Protein AF-A0A8J9X079-F1 (afdb_monomer_lite)

Radius of gyration: 18.74 Å; chains: 1; bounding box: 43×42×47 Å

pLDDT: mean 86.5, std 14.0, range [42.72, 98.25]

Sequence (172 aa):
MHGRKRSEYKSLQRDPKVAAGLAAKAEKWHALNAKLASSRATPTATETTFQSDDTHVQNTLALSEKLLIVNPDPLYLWNHRREILIQQKARAFSIEQELTLTATALQNNPKAYGAWFHRKWSLTRTVTEVGSDEALLLSAELALTENVLQRDERNFHCWNYRRFVVSLLLQG

Organism: Phaeodactylum tricornutum (NCBI:txid2850)

Foldseek 3Di:
DDDDDPVVVVVCCVPVVVVVVVVVLVVQLVVLVVVLVVLVPPPPPDPDDPVVVVVSLVVLLVSLLSNCLSPVQPLVSLVVNVVSCVVVPPPPDDLVVLCVSLLSSCVVPVQRLNSLVSNLVSLVCCVPPPDDPLVVVLVVLLVSLVVSCVVPVPNVSSVVSNVSSVVSVVVD

Structure (mmCIF, N/CA/C/O backbone):
data_AF-A0A8J9X079-F1
#
_entry.id   AF-A0A8J9X079-F1
#
loop_
_atom_site.group_PDB
_atom_site.id
_atom_site.type_symbol
_atom_site.label_atom_id
_atom_site.label_alt_id
_atom_site.label_comp_id
_atom_site.label_asym_id
_atom_site.label_entity_id
_atom_site.label_seq_id
_atom_site.pdbx_PDB_ins_code
_atom_site.Cartn_x
_atom_site.Cartn_y
_atom_site.Cartn_z
_atom_site.occupancy
_atom_site.B_iso_or_equiv
_atom_site.auth_seq_id
_atom_site.auth_comp_id
_atom_site.auth_asym_id
_atom_site.auth_atom_id
_atom_site.pdbx_PDB_model_num
ATOM 1 N N . MET A 1 1 ? 3.175 -18.660 -13.952 1.00 42.72 1 MET A N 1
ATOM 2 C CA . MET A 1 1 ? 2.285 -18.000 -12.979 1.00 42.72 1 MET A CA 1
ATOM 3 C C . MET A 1 1 ? 1.437 -17.000 -13.751 1.00 42.72 1 MET A C 1
ATOM 5 O O . MET A 1 1 ? 1.997 -16.042 -14.258 1.00 42.72 1 MET A O 1
ATOM 9 N N . HIS A 1 2 ? 0.142 -17.321 -13.886 1.00 56.56 2 HIS A N 1
ATOM 10 C CA . HIS A 1 2 ? -0.927 -16.662 -14.666 1.00 56.56 2 HIS A CA 1
ATOM 11 C C . HIS A 1 2 ? -0.756 -16.693 -16.184 1.00 56.56 2 HIS A C 1
ATOM 13 O O . HIS A 1 2 ? 0.159 -16.052 -16.664 1.00 56.56 2 HIS A O 1
ATOM 19 N N . GLY A 1 3 ? -1.672 -17.381 -16.885 1.00 58.53 3 GLY A N 1
ATOM 20 C CA . GLY A 1 3 ? -2.155 -17.190 -18.274 1.00 58.53 3 GLY A CA 1
ATOM 21 C C . GLY A 1 3 ? -1.186 -16.867 -19.424 1.00 58.53 3 GLY A C 1
ATOM 22 O O . GLY A 1 3 ? -1.307 -17.452 -20.490 1.00 58.53 3 GLY A O 1
ATOM 23 N N . ARG A 1 4 ? -0.237 -15.954 -19.230 1.00 59.12 4 ARG A N 1
ATOM 24 C CA . ARG A 1 4 ? 0.868 -15.623 -20.127 1.00 59.12 4 ARG A CA 1
ATOM 25 C C . ARG A 1 4 ? 2.048 -16.563 -19.914 1.00 59.12 4 ARG A C 1
ATOM 27 O O . ARG A 1 4 ? 2.397 -16.937 -18.787 1.00 59.12 4 ARG A O 1
ATOM 34 N N . LYS A 1 5 ? 2.699 -16.947 -21.008 1.00 74.12 5 LYS A N 1
ATOM 35 C CA . LYS A 1 5 ? 3.873 -17.824 -20.942 1.00 74.12 5 LYS A CA 1
ATOM 36 C C . LYS A 1 5 ? 5.036 -17.064 -20.297 1.00 74.12 5 LYS A C 1
ATOM 38 O O . LYS A 1 5 ? 5.251 -15.884 -20.554 1.00 74.12 5 LYS A O 1
ATOM 43 N N . ARG A 1 6 ? 5.857 -17.744 -19.484 1.00 73.38 6 ARG A N 1
ATOM 44 C CA . ARG A 1 6 ? 7.064 -17.144 -18.865 1.00 73.38 6 ARG A CA 1
ATOM 45 C C . ARG A 1 6 ? 8.001 -16.517 -19.911 1.00 73.38 6 ARG A C 1
ATOM 47 O O . ARG A 1 6 ? 8.711 -15.565 -19.602 1.00 73.38 6 ARG A O 1
ATOM 54 N N . SER A 1 7 ? 7.997 -17.050 -21.131 1.00 79.88 7 SER A N 1
ATOM 55 C CA . SER A 1 7 ? 8.707 -16.500 -22.287 1.00 79.88 7 SER A CA 1
ATOM 56 C C . SER A 1 7 ? 8.225 -15.101 -22.675 1.00 79.88 7 SER A C 1
ATOM 58 O O . SER A 1 7 ? 9.066 -14.244 -22.910 1.00 79.88 7 SER A O 1
ATOM 60 N N . GLU A 1 8 ? 6.914 -14.845 -22.667 1.00 78.50 8 GLU A N 1
ATOM 61 C CA . GLU A 1 8 ? 6.321 -13.536 -22.989 1.00 78.50 8 GLU A CA 1
ATOM 62 C C . GLU A 1 8 ? 6.695 -12.480 -21.944 1.00 78.50 8 GLU A C 1
ATOM 64 O O . GLU A 1 8 ? 7.002 -11.337 -22.266 1.00 78.50 8 GLU A O 1
ATOM 69 N N . TYR A 1 9 ? 6.740 -12.870 -20.668 1.00 72.69 9 TYR A N 1
ATOM 70 C CA . TYR A 1 9 ? 7.214 -11.979 -19.610 1.00 72.69 9 TYR A CA 1
ATOM 71 C C . TYR A 1 9 ? 8.693 -11.612 -19.801 1.00 72.69 9 TYR A C 1
ATOM 73 O O . TYR A 1 9 ? 9.072 -10.445 -19.724 1.00 72.69 9 TYR A O 1
ATOM 81 N N . LYS A 1 10 ? 9.537 -12.609 -20.097 1.00 76.12 10 LYS A N 1
ATOM 82 C CA . LYS A 1 10 ? 10.966 -12.386 -20.353 1.00 76.12 10 LYS A CA 1
ATOM 83 C C . LYS A 1 10 ? 11.216 -11.563 -21.618 1.00 76.12 10 LYS A C 1
ATOM 85 O O . LYS A 1 10 ? 12.183 -10.811 -21.641 1.00 76.12 10 LYS A O 1
ATOM 90 N N . SER A 1 11 ? 10.392 -11.698 -22.658 1.00 78.44 11 SER A N 1
ATOM 91 C CA . SER A 1 11 ? 10.536 -10.893 -23.875 1.00 78.44 11 SER A CA 1
ATOM 92 C C . SER A 1 11 ? 10.171 -9.431 -23.630 1.00 78.44 11 SER A C 1
ATOM 94 O O . SER A 1 11 ? 10.894 -8.560 -24.096 1.00 78.44 11 SER A O 1
ATOM 96 N N . LEU A 1 12 ? 9.135 -9.154 -22.829 1.00 73.88 12 LEU A N 1
ATOM 97 C CA . LEU A 1 12 ? 8.784 -7.785 -22.427 1.00 73.88 12 LEU A CA 1
ATOM 98 C C . LEU A 1 12 ? 9.899 -7.114 -21.615 1.00 73.88 12 LEU A C 1
ATOM 100 O O . LEU A 1 12 ? 10.155 -5.932 -21.791 1.00 73.88 12 LEU A O 1
ATOM 104 N N . GLN A 1 13 ? 10.612 -7.861 -20.768 1.00 72.25 13 GLN A N 1
ATOM 105 C CA . GLN A 1 13 ? 11.764 -7.326 -20.028 1.00 72.25 13 GLN A CA 1
ATOM 106 C C . GLN A 1 13 ? 12.974 -6.991 -20.916 1.00 72.25 13 GLN A C 1
ATOM 108 O O . GLN A 1 13 ? 13.860 -6.264 -20.477 1.00 72.25 13 GLN A O 1
ATOM 113 N N . ARG A 1 14 ? 13.030 -7.528 -22.141 1.00 78.94 14 ARG A N 1
ATOM 114 C CA . ARG A 1 14 ? 14.085 -7.246 -23.127 1.00 78.94 14 ARG A CA 1
ATOM 115 C C . ARG A 1 14 ? 13.725 -6.096 -24.068 1.00 78.94 14 ARG A C 1
ATOM 117 O O . ARG A 1 14 ? 14.573 -5.698 -24.859 1.00 78.94 14 ARG A O 1
ATOM 124 N N . ASP A 1 15 ? 12.498 -5.581 -24.000 1.00 88.62 15 ASP A N 1
ATOM 125 C CA . ASP A 1 15 ? 12.095 -4.395 -24.751 1.00 88.62 15 ASP A CA 1
ATOM 126 C C . ASP A 1 15 ? 12.909 -3.181 -24.251 1.00 88.62 15 ASP A C 1
ATOM 128 O O . ASP A 1 15 ? 12.863 -2.875 -23.053 1.00 88.62 15 ASP A O 1
ATOM 132 N N . PRO A 1 16 ? 13.645 -2.471 -25.128 1.00 91.12 16 PRO A N 1
ATOM 133 C CA . PRO A 1 16 ? 14.447 -1.313 -24.739 1.00 91.12 16 PRO A CA 1
ATOM 134 C C . PRO A 1 16 ? 13.655 -0.220 -24.014 1.00 91.12 16 PRO A C 1
ATOM 136 O O . PRO A 1 16 ? 14.191 0.421 -23.112 1.00 91.12 16 PRO A O 1
ATOM 139 N N . LYS A 1 17 ? 12.374 -0.017 -24.353 1.00 90.00 17 LYS A N 1
ATOM 140 C CA . LYS A 1 17 ? 11.512 0.965 -23.677 1.00 90.00 17 LYS A CA 1
ATOM 141 C C . LYS A 1 17 ? 11.195 0.528 -22.253 1.00 90.00 17 LYS A C 1
ATOM 143 O O . LYS A 1 17 ? 11.235 1.346 -21.335 1.00 90.00 17 LYS A O 1
ATOM 148 N N . VAL A 1 18 ? 10.911 -0.760 -22.057 1.00 87.88 18 VAL A N 1
ATOM 149 C CA . VAL A 1 18 ? 10.677 -1.330 -20.722 1.00 87.88 18 VAL A CA 1
ATOM 150 C C . VAL A 1 18 ? 11.956 -1.258 -19.890 1.00 87.88 18 VAL A C 1
ATOM 152 O O . VAL A 1 18 ? 11.906 -0.831 -18.738 1.00 87.88 18 VAL A O 1
ATOM 155 N N . ALA A 1 19 ? 13.106 -1.600 -20.477 1.00 87.62 19 ALA A N 1
ATOM 156 C CA . ALA A 1 19 ? 14.405 -1.506 -19.817 1.00 87.62 19 ALA A CA 1
ATOM 157 C C . ALA A 1 19 ? 14.740 -0.063 -19.403 1.00 87.62 19 ALA A C 1
ATOM 159 O O . ALA A 1 19 ? 15.109 0.166 -18.253 1.00 87.62 19 ALA A O 1
ATOM 160 N N . ALA A 1 20 ? 14.534 0.915 -20.291 1.00 91.44 20 ALA A N 1
ATOM 161 C CA . ALA A 1 20 ? 14.730 2.332 -19.985 1.00 91.44 20 ALA A CA 1
ATOM 162 C C . ALA A 1 20 ? 13.800 2.814 -18.858 1.00 91.44 20 ALA A C 1
ATOM 164 O O . ALA A 1 20 ? 14.241 3.505 -17.941 1.00 91.44 20 ALA A O 1
ATOM 165 N N . GLY A 1 21 ? 12.529 2.397 -18.872 1.00 90.62 21 GLY A N 1
ATOM 166 C CA . GLY A 1 21 ? 11.581 2.709 -17.799 1.00 90.62 21 GLY A CA 1
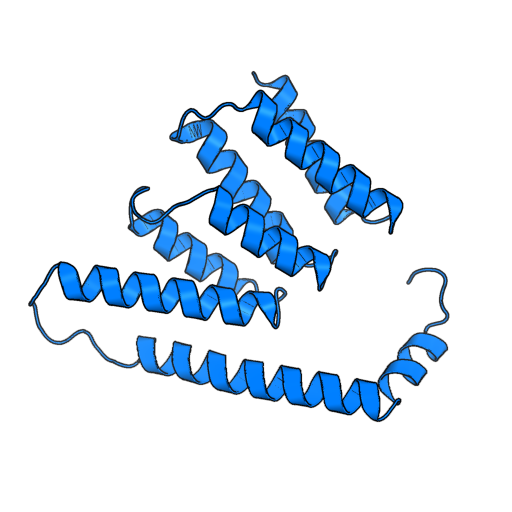ATOM 167 C C . GLY A 1 21 ? 11.998 2.125 -16.445 1.00 90.62 21 GLY A C 1
ATOM 168 O O . GLY A 1 21 ? 11.910 2.805 -15.421 1.00 90.62 21 GLY A O 1
ATOM 169 N N . LEU A 1 22 ? 12.495 0.884 -16.425 1.00 88.25 22 LEU A N 1
ATOM 170 C CA . LEU A 1 22 ? 13.023 0.250 -15.214 1.00 88.25 22 LEU A CA 1
ATOM 171 C C . LEU A 1 22 ? 14.305 0.933 -14.716 1.00 88.25 22 LEU A C 1
ATOM 173 O O . LEU A 1 22 ? 14.441 1.126 -13.509 1.00 88.25 22 LEU A O 1
ATOM 177 N N . ALA A 1 23 ? 15.202 1.338 -15.618 1.00 91.44 23 ALA A N 1
ATOM 178 C CA . ALA A 1 23 ? 16.422 2.067 -15.276 1.00 91.44 23 ALA A CA 1
ATOM 179 C C . ALA A 1 23 ? 16.105 3.429 -14.640 1.00 91.44 23 ALA A C 1
ATOM 181 O O . ALA A 1 23 ? 16.544 3.695 -13.524 1.00 91.44 23 ALA A O 1
ATOM 182 N N . ALA A 1 24 ? 15.235 4.231 -15.263 1.00 93.69 24 ALA A N 1
ATOM 183 C CA . ALA A 1 24 ? 14.800 5.516 -14.709 1.00 93.69 24 ALA A CA 1
ATOM 184 C C . ALA A 1 24 ? 14.129 5.355 -13.331 1.00 93.69 24 ALA A C 1
ATOM 186 O O . ALA A 1 24 ? 14.319 6.159 -12.413 1.00 93.69 24 ALA A O 1
ATOM 187 N N . LYS A 1 25 ? 13.352 4.279 -13.153 1.00 92.19 25 LYS A N 1
ATOM 188 C CA . LYS A 1 25 ? 12.731 3.936 -11.871 1.00 92.19 25 LYS A CA 1
ATOM 189 C C . LYS A 1 25 ? 13.774 3.576 -10.806 1.00 92.19 25 LYS A C 1
ATOM 191 O O . LYS A 1 25 ? 13.631 4.008 -9.662 1.00 92.19 25 LYS A O 1
ATOM 196 N N . ALA A 1 26 ? 14.808 2.821 -11.177 1.00 93.56 26 ALA A N 1
ATOM 197 C CA . ALA A 1 26 ? 15.917 2.469 -10.296 1.00 93.56 26 ALA A CA 1
ATOM 198 C C . ALA A 1 26 ? 16.738 3.706 -9.900 1.00 93.56 26 ALA A C 1
ATOM 200 O O . ALA A 1 26 ? 16.972 3.920 -8.715 1.00 93.56 26 ALA A O 1
ATOM 201 N N . GLU A 1 27 ? 17.092 4.573 -10.849 1.00 95.50 27 GLU A N 1
ATOM 202 C CA . GLU A 1 27 ? 17.795 5.836 -10.580 1.00 95.50 27 GLU A CA 1
ATOM 203 C C . GLU A 1 27 ? 17.017 6.716 -9.598 1.00 95.50 27 GLU A C 1
ATOM 205 O O . GLU A 1 27 ? 17.559 7.167 -8.584 1.00 95.50 27 GLU A O 1
ATOM 210 N N . LYS A 1 28 ? 15.710 6.892 -9.840 1.00 95.62 28 LYS A N 1
ATOM 211 C CA . LYS A 1 28 ? 14.825 7.622 -8.925 1.00 95.62 28 LYS A CA 1
ATOM 212 C C . LYS A 1 28 ? 14.801 6.983 -7.536 1.00 95.62 28 LYS A C 1
ATOM 214 O O . LYS A 1 28 ? 14.846 7.706 -6.540 1.00 95.62 28 LYS A O 1
ATOM 219 N N . TRP A 1 29 ? 14.734 5.652 -7.454 1.00 94.69 29 TRP A N 1
ATOM 220 C CA . TRP A 1 29 ? 14.780 4.928 -6.182 1.00 94.69 29 TRP A CA 1
ATOM 221 C C . TRP A 1 29 ? 16.093 5.190 -5.435 1.00 94.69 29 TRP A C 1
ATOM 223 O O . TRP A 1 29 ? 16.054 5.572 -4.267 1.00 94.69 29 TRP A O 1
ATOM 233 N N . HIS A 1 30 ? 17.241 5.068 -6.106 1.00 94.94 30 HIS A N 1
ATOM 234 C CA . HIS A 1 30 ? 18.557 5.294 -5.504 1.00 94.94 30 HIS A CA 1
ATOM 235 C C . HIS A 1 30 ? 18.714 6.732 -5.001 1.00 94.94 30 HIS A C 1
ATOM 237 O O . HIS A 1 30 ? 19.139 6.936 -3.864 1.00 94.94 30 HIS A O 1
ATOM 243 N N . ALA A 1 31 ? 18.304 7.721 -5.799 1.00 95.50 31 ALA A N 1
ATOM 244 C CA . ALA A 1 31 ? 18.367 9.128 -5.416 1.00 95.50 31 ALA A CA 1
ATOM 245 C C . ALA A 1 31 ? 17.500 9.438 -4.183 1.00 95.50 31 ALA A C 1
ATOM 247 O O . ALA A 1 31 ? 17.929 10.157 -3.280 1.00 95.50 31 ALA A O 1
ATOM 248 N N . LEU A 1 32 ? 16.281 8.895 -4.119 1.00 95.25 32 LEU A N 1
ATOM 249 C CA . LEU A 1 32 ? 15.399 9.070 -2.962 1.00 95.25 32 LEU A CA 1
ATOM 250 C C . LEU A 1 32 ? 15.922 8.336 -1.721 1.00 95.25 32 LEU A C 1
ATOM 252 O O . LEU A 1 32 ? 15.864 8.880 -0.620 1.00 95.25 32 LEU A O 1
ATOM 256 N N . ASN A 1 33 ? 16.456 7.126 -1.890 1.00 93.06 33 ASN A N 1
ATOM 257 C CA . ASN A 1 33 ? 16.967 6.328 -0.782 1.00 93.06 33 ASN A CA 1
ATOM 258 C C . ASN A 1 33 ? 18.238 6.953 -0.185 1.00 93.06 33 ASN A C 1
ATOM 260 O O . ASN A 1 33 ? 18.390 6.974 1.032 1.00 93.06 33 ASN A O 1
ATOM 264 N N . ALA A 1 34 ? 19.102 7.541 -1.020 1.00 93.25 34 ALA A N 1
ATOM 265 C CA . ALA A 1 34 ? 20.252 8.320 -0.564 1.00 93.25 34 ALA A CA 1
ATOM 266 C C . ALA A 1 34 ? 19.819 9.528 0.282 1.00 93.25 34 ALA A C 1
ATOM 268 O O . ALA A 1 34 ? 20.357 9.732 1.365 1.00 93.25 34 ALA A O 1
ATOM 269 N N . LYS A 1 35 ? 18.787 10.273 -0.147 1.00 93.19 35 LYS A N 1
ATOM 270 C CA . LYS A 1 35 ? 18.231 11.395 0.635 1.00 93.19 35 LYS A CA 1
ATOM 271 C C . LYS A 1 35 ? 17.717 10.951 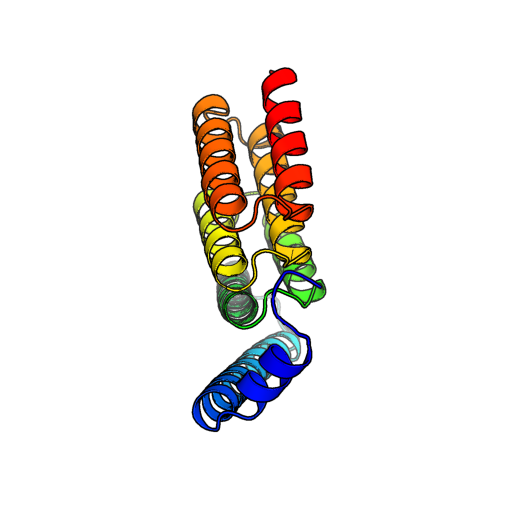2.007 1.00 93.19 35 LYS A C 1
ATOM 273 O O . LYS A 1 35 ? 17.997 11.619 2.997 1.00 93.19 35 LYS A O 1
ATOM 278 N N . LEU A 1 36 ? 17.004 9.823 2.067 1.00 89.44 36 LEU A N 1
ATOM 279 C CA . LEU A 1 36 ? 16.512 9.253 3.327 1.00 89.44 36 LEU A CA 1
ATOM 280 C C . LEU A 1 36 ? 17.658 8.763 4.232 1.00 89.44 36 LEU A C 1
ATOM 282 O O . LEU A 1 36 ? 17.586 8.885 5.450 1.00 89.44 36 LEU A O 1
ATOM 286 N N . ALA A 1 37 ? 18.727 8.209 3.657 1.00 88.12 37 ALA A N 1
ATOM 287 C CA . ALA A 1 37 ? 19.902 7.800 4.423 1.00 88.12 37 ALA A CA 1
ATOM 288 C C . ALA A 1 37 ? 20.642 9.012 5.010 1.00 88.12 37 ALA A C 1
ATOM 290 O O . ALA A 1 37 ? 20.989 9.005 6.190 1.00 88.12 37 ALA A O 1
ATOM 291 N N . SER A 1 38 ? 20.824 10.076 4.222 1.00 87.38 38 SER A N 1
ATOM 292 C CA . SER A 1 38 ? 21.453 11.316 4.686 1.00 87.38 38 SER A CA 1
ATOM 293 C C . SER A 1 38 ? 20.657 11.996 5.797 1.00 87.38 38 SER A C 1
ATOM 295 O O . SER A 1 38 ? 21.266 12.481 6.744 1.00 87.38 38 SER A O 1
ATOM 297 N N . SER A 1 39 ? 19.318 11.984 5.739 1.00 80.88 39 SER A N 1
ATOM 298 C CA . SER A 1 39 ? 18.493 12.576 6.802 1.00 80.88 39 SER A CA 1
ATOM 299 C C . SER A 1 39 ? 18.615 11.835 8.137 1.00 80.88 39 SER A C 1
ATOM 301 O O . SER A 1 39 ? 18.441 12.450 9.184 1.00 80.88 39 SER A O 1
ATOM 303 N N . ARG A 1 40 ? 18.942 10.535 8.114 1.00 72.88 40 ARG A N 1
ATOM 304 C CA . ARG A 1 40 ? 19.196 9.717 9.313 1.00 72.88 40 ARG A CA 1
ATOM 305 C C . ARG A 1 40 ? 20.618 9.850 9.860 1.00 72.88 40 ARG A C 1
ATOM 307 O O . ARG A 1 40 ? 20.838 9.569 11.031 1.00 72.88 40 ARG A O 1
ATOM 314 N N . ALA A 1 41 ? 21.582 10.208 9.011 1.00 64.50 41 ALA A N 1
ATOM 315 C CA . ALA A 1 41 ? 22.997 10.272 9.375 1.00 64.50 41 ALA A CA 1
ATOM 316 C C . ALA A 1 41 ? 23.380 11.564 10.110 1.00 64.50 41 ALA A C 1
ATOM 318 O O . ALA A 1 41 ? 24.414 11.589 10.767 1.00 64.50 41 ALA A O 1
ATOM 319 N N . THR A 1 42 ? 22.574 12.622 10.006 1.00 58.03 42 THR A N 1
ATOM 320 C CA . THR A 1 42 ? 22.719 13.842 10.810 1.00 58.03 42 THR A CA 1
ATOM 321 C C . THR A 1 42 ? 22.354 13.547 12.265 1.00 58.03 42 THR A C 1
ATOM 323 O O . THR A 1 42 ? 21.168 13.374 12.551 1.00 58.03 42 THR A O 1
ATOM 326 N N . PRO A 1 43 ? 23.326 13.482 13.197 1.00 51.50 43 PRO A N 1
ATOM 327 C CA . PRO A 1 43 ? 23.023 13.319 14.608 1.00 51.50 43 PRO A CA 1
ATOM 328 C C . PRO A 1 43 ? 22.331 14.590 15.086 1.00 51.50 43 PRO A C 1
ATOM 330 O O . PRO A 1 43 ? 22.816 15.696 14.838 1.00 51.50 43 PRO A O 1
ATOM 333 N N . THR A 1 44 ? 21.214 14.430 15.786 1.00 51.28 44 THR A N 1
ATOM 334 C CA . THR A 1 44 ? 20.474 15.491 16.475 1.00 51.28 44 THR A CA 1
ATOM 335 C C . THR A 1 44 ? 21.296 15.993 17.670 1.00 51.28 44 THR A C 1
ATOM 337 O O . THR A 1 44 ? 20.960 15.783 18.828 1.00 51.28 44 THR A O 1
ATOM 340 N N . ALA A 1 45 ? 22.447 16.607 17.405 1.00 45.44 45 ALA A N 1
ATOM 341 C CA . ALA A 1 45 ? 23.262 17.271 18.406 1.00 45.44 45 ALA A CA 1
ATOM 342 C C . ALA A 1 45 ? 22.781 18.716 18.535 1.00 45.44 45 ALA A C 1
ATOM 344 O O . ALA A 1 45 ? 23.311 19.596 17.867 1.00 45.44 45 ALA A O 1
ATOM 345 N N . THR A 1 46 ? 21.729 18.921 19.328 1.00 43.84 46 THR A N 1
ATOM 346 C CA . THR A 1 46 ? 21.521 20.009 20.310 1.00 43.84 46 THR A CA 1
ATOM 347 C C . THR A 1 46 ? 20.033 20.188 20.593 1.00 43.84 46 THR A C 1
ATOM 349 O O . THR A 1 46 ? 19.198 20.253 19.694 1.00 43.84 46 THR A O 1
ATOM 352 N N . GLU A 1 47 ? 19.721 20.247 21.885 1.00 46.81 47 GLU A N 1
ATOM 353 C CA . GLU A 1 47 ? 18.411 20.496 22.478 1.00 46.81 47 GLU A CA 1
ATOM 354 C C . GLU A 1 47 ? 17.897 21.897 22.120 1.00 46.81 47 GLU A C 1
ATOM 356 O O . GLU A 1 47 ? 17.951 22.837 22.913 1.00 46.81 47 GLU A O 1
ATOM 361 N N . THR A 1 48 ? 17.392 22.079 20.902 1.00 44.50 48 THR A N 1
ATOM 362 C CA . THR A 1 48 ? 16.590 23.257 20.574 1.00 44.50 48 THR A CA 1
ATOM 363 C C . THR A 1 48 ? 15.479 22.897 19.584 1.00 44.50 48 THR A C 1
ATOM 365 O O . THR A 1 48 ? 15.708 22.415 18.474 1.00 44.50 48 THR A O 1
ATOM 368 N N . THR A 1 49 ? 14.255 23.213 20.019 1.00 46.62 49 THR A N 1
ATOM 369 C CA . THR A 1 49 ? 13.041 23.457 19.223 1.00 46.62 49 THR A CA 1
ATOM 370 C C . THR A 1 49 ? 12.149 22.253 18.883 1.00 46.62 49 THR A C 1
ATOM 372 O O . THR A 1 49 ? 12.343 21.567 17.893 1.00 46.62 49 THR A O 1
ATOM 375 N N . PHE A 1 50 ? 11.024 22.117 19.595 1.00 49.72 50 PHE A N 1
ATOM 376 C CA . PHE A 1 50 ? 9.878 21.256 19.234 1.00 49.72 50 PHE A CA 1
ATOM 377 C C . PHE A 1 50 ? 9.386 21.396 17.767 1.00 49.72 50 PHE A C 1
ATOM 379 O O . PHE A 1 50 ? 8.738 20.495 17.246 1.00 49.72 50 PHE A O 1
ATOM 386 N N . GLN A 1 51 ? 9.675 22.511 17.080 1.00 52.38 51 GLN A N 1
ATOM 387 C CA . GLN A 1 51 ? 9.323 22.734 15.665 1.00 52.38 51 GLN A CA 1
ATOM 388 C C . GLN A 1 51 ? 10.284 22.073 14.658 1.00 52.38 51 GLN A C 1
ATOM 390 O O . GLN A 1 51 ? 9.878 21.791 13.526 1.00 52.38 51 GLN A O 1
ATOM 395 N N . SER A 1 52 ? 11.549 21.841 15.034 1.00 59.31 52 SER A N 1
ATOM 396 C CA . SER A 1 52 ? 12.528 21.194 14.147 1.00 59.31 52 SER A CA 1
ATOM 397 C C . SER A 1 52 ? 12.206 19.704 13.970 1.00 59.31 52 SER A C 1
ATOM 399 O O . SER A 1 52 ? 12.356 19.168 12.870 1.00 59.31 52 SER A O 1
ATOM 401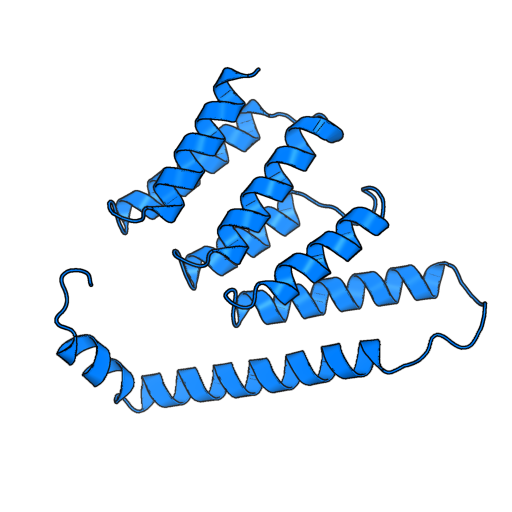 N N . ASP A 1 53 ? 11.653 19.083 15.014 1.00 69.38 53 ASP A N 1
ATOM 402 C CA . ASP A 1 53 ? 11.260 17.675 15.043 1.00 69.38 53 ASP A CA 1
ATOM 403 C C . ASP A 1 53 ? 10.032 17.385 14.154 1.00 69.38 53 ASP A C 1
ATOM 405 O O . ASP A 1 53 ? 10.076 16.489 13.311 1.00 69.38 53 ASP A O 1
ATOM 409 N N . ASP A 1 54 ? 8.978 18.218 14.215 1.00 77.62 54 ASP A N 1
ATOM 410 C CA . ASP A 1 54 ? 7.783 18.068 13.355 1.00 77.62 54 ASP A CA 1
ATOM 411 C C . ASP A 1 54 ? 8.156 18.225 11.866 1.00 77.62 54 ASP A C 1
ATOM 413 O O . ASP A 1 54 ? 7.774 17.420 11.018 1.00 77.62 54 ASP A O 1
ATOM 417 N N . THR A 1 55 ? 9.018 19.194 11.536 1.00 83.31 55 THR A N 1
ATOM 418 C CA . THR A 1 55 ? 9.492 19.402 10.155 1.00 83.31 55 THR A CA 1
ATOM 419 C C . THR A 1 55 ? 10.290 18.202 9.634 1.00 83.31 55 THR A C 1
ATOM 421 O O . THR A 1 55 ? 10.098 17.761 8.496 1.00 83.31 55 THR A O 1
ATOM 424 N N . HIS A 1 56 ? 11.188 17.645 10.451 1.00 84.12 56 HIS A N 1
ATOM 425 C CA . HIS A 1 56 ? 11.965 16.459 10.090 1.00 84.12 56 HIS A CA 1
ATOM 426 C C . HIS A 1 56 ? 11.068 15.233 9.864 1.00 84.12 56 HIS A C 1
ATOM 428 O O . HIS A 1 56 ? 11.243 14.491 8.890 1.00 84.12 56 HIS A O 1
ATOM 434 N N . VAL A 1 57 ? 10.073 15.052 10.728 1.00 86.75 57 VAL A N 1
ATOM 435 C CA . VAL A 1 57 ? 9.076 13.985 10.640 1.00 86.75 57 VAL A CA 1
ATOM 436 C C . VAL A 1 57 ? 8.262 14.091 9.354 1.00 86.75 57 VAL A C 1
ATOM 438 O O . VAL A 1 57 ? 8.200 13.116 8.601 1.00 86.75 57 VAL A O 1
ATOM 441 N N . GLN A 1 58 ? 7.714 15.269 9.038 1.00 88.88 58 GLN A N 1
ATOM 442 C CA . GLN A 1 58 ? 6.952 15.475 7.802 1.00 88.88 58 GLN A CA 1
ATOM 443 C C . GLN A 1 58 ? 7.812 15.228 6.556 1.00 88.88 58 GLN A C 1
ATOM 445 O O . GLN A 1 58 ? 7.379 14.560 5.615 1.00 88.88 58 GLN A O 1
ATOM 450 N N . ASN A 1 59 ? 9.069 15.683 6.566 1.00 90.69 59 ASN A N 1
ATOM 451 C CA . ASN A 1 59 ? 10.010 15.422 5.477 1.00 90.69 59 ASN A CA 1
ATOM 452 C C . ASN A 1 59 ? 10.289 13.923 5.301 1.00 90.69 59 ASN A C 1
ATOM 454 O O . ASN A 1 59 ? 10.325 13.422 4.173 1.00 90.69 59 ASN A O 1
ATOM 458 N N . THR A 1 60 ? 10.450 13.192 6.403 1.00 91.44 60 THR A N 1
ATOM 459 C CA . THR A 1 60 ? 10.692 11.745 6.383 1.00 91.44 60 THR A CA 1
ATOM 460 C C . THR A 1 60 ? 9.464 10.980 5.888 1.00 91.44 60 THR A C 1
ATOM 462 O O . THR A 1 60 ? 9.593 10.088 5.043 1.00 91.44 60 THR A O 1
ATOM 465 N N . LEU A 1 61 ? 8.259 11.370 6.318 1.00 93.38 61 LEU A N 1
ATOM 466 C CA . LEU A 1 61 ? 7.004 10.821 5.804 1.00 93.38 61 LEU A CA 1
ATOM 467 C C . LEU A 1 61 ? 6.870 11.080 4.297 1.00 93.38 61 LEU A C 1
ATOM 469 O O . LEU A 1 61 ? 6.638 10.131 3.545 1.00 93.38 61 LEU A O 1
ATOM 473 N N . ALA A 1 62 ? 7.117 12.301 3.826 1.00 93.88 62 ALA A N 1
ATOM 474 C CA . ALA A 1 62 ? 7.054 12.637 2.403 1.00 93.88 62 ALA A CA 1
ATOM 475 C C . ALA A 1 62 ? 8.097 11.875 1.558 1.00 93.88 62 ALA A C 1
ATOM 477 O O . ALA A 1 62 ? 7.820 11.464 0.427 1.00 93.88 62 ALA A O 1
ATOM 478 N N . LEU A 1 63 ? 9.309 11.658 2.082 1.00 94.75 63 LEU A N 1
ATOM 479 C CA . LEU A 1 63 ? 10.329 10.841 1.414 1.00 94.75 63 LEU A CA 1
ATOM 480 C C . LEU A 1 63 ? 9.926 9.365 1.355 1.00 94.75 63 LEU A C 1
ATOM 482 O O . LEU A 1 63 ? 10.068 8.740 0.300 1.00 94.75 63 LEU A O 1
ATOM 486 N N . SER A 1 64 ? 9.395 8.819 2.453 1.00 95.56 64 SER A N 1
ATOM 487 C CA . SER A 1 64 ? 8.913 7.433 2.498 1.00 95.56 64 SER A CA 1
ATOM 488 C C . SER A 1 64 ? 7.781 7.196 1.494 1.00 95.56 64 SER A C 1
ATOM 490 O O . SER A 1 64 ? 7.808 6.202 0.775 1.00 95.56 64 SER A O 1
ATOM 492 N N . GLU A 1 65 ? 6.847 8.141 1.360 1.00 96.38 65 GLU A N 1
ATOM 493 C CA . GLU A 1 65 ? 5.750 8.083 0.392 1.00 96.38 65 GLU A CA 1
ATOM 494 C C . GLU A 1 65 ? 6.280 7.996 -1.045 1.00 96.38 65 GLU A C 1
ATOM 496 O O . GLU A 1 65 ? 5.940 7.078 -1.793 1.00 96.38 65 GLU A O 1
ATOM 501 N N . LYS A 1 66 ? 7.206 8.892 -1.412 1.00 96.44 66 LYS A N 1
ATOM 502 C CA . LYS A 1 66 ? 7.839 8.898 -2.741 1.00 96.44 66 LYS A CA 1
ATOM 503 C C . LYS A 1 66 ? 8.565 7.586 -3.034 1.00 96.44 66 LYS A C 1
ATOM 505 O O . LYS A 1 66 ? 8.486 7.090 -4.158 1.00 96.44 66 LYS A O 1
ATOM 510 N N . LEU A 1 67 ? 9.266 7.026 -2.047 1.00 96.62 67 LEU A N 1
ATOM 511 C CA . LEU A 1 67 ? 9.950 5.739 -2.181 1.00 96.62 67 LEU A CA 1
ATOM 512 C C . LEU A 1 67 ? 8.966 4.588 -2.391 1.00 96.62 67 LEU A C 1
ATOM 514 O O . LEU A 1 67 ? 9.202 3.757 -3.263 1.00 96.62 67 LEU A O 1
ATOM 518 N N . LEU A 1 68 ? 7.865 4.564 -1.643 1.00 97.19 68 LEU A N 1
ATOM 519 C CA . LEU A 1 68 ? 6.846 3.515 -1.709 1.00 97.19 68 LEU A CA 1
ATOM 520 C C . LEU A 1 68 ? 6.026 3.564 -3.005 1.00 97.19 68 LEU A C 1
ATOM 522 O O . LEU A 1 68 ? 5.687 2.516 -3.552 1.00 97.19 68 LEU A O 1
ATOM 526 N N . ILE A 1 69 ? 5.775 4.759 -3.550 1.00 95.06 69 ILE A N 1
ATOM 527 C CA . ILE A 1 69 ? 5.170 4.924 -4.882 1.00 95.06 69 ILE A CA 1
ATOM 528 C C . ILE A 1 69 ? 6.084 4.338 -5.964 1.00 95.06 69 ILE A C 1
ATOM 530 O O . ILE A 1 69 ? 5.606 3.708 -6.911 1.00 95.06 69 ILE A O 1
ATOM 534 N N . VAL A 1 70 ? 7.403 4.525 -5.827 1.00 94.75 70 VAL A N 1
ATOM 535 C CA . VAL A 1 70 ? 8.385 3.918 -6.729 1.00 94.75 70 VAL A CA 1
ATOM 536 C C . VAL A 1 70 ? 8.413 2.405 -6.512 1.00 94.75 70 VAL A C 1
ATOM 538 O O . VAL A 1 70 ? 8.118 1.653 -7.434 1.00 94.75 70 VAL A O 1
ATOM 541 N N . ASN A 1 71 ? 8.725 1.927 -5.316 1.00 93.94 71 ASN A N 1
ATOM 542 C CA . ASN A 1 71 ? 8.783 0.504 -5.018 1.00 93.94 71 ASN A CA 1
ATOM 543 C C . ASN A 1 71 ? 8.083 0.199 -3.684 1.00 93.94 71 ASN A C 1
ATOM 545 O O . ASN A 1 71 ? 8.649 0.502 -2.634 1.00 93.94 71 ASN A O 1
ATOM 549 N N . PRO A 1 72 ? 6.898 -0.435 -3.707 1.00 95.94 72 PRO A N 1
ATOM 550 C CA . PRO A 1 72 ? 6.164 -0.762 -2.491 1.00 95.94 72 PRO A CA 1
ATOM 551 C C . PRO A 1 72 ? 6.603 -2.080 -1.830 1.00 95.94 72 PRO A C 1
ATOM 553 O O . PRO A 1 72 ? 6.059 -2.434 -0.785 1.00 95.94 72 PRO A O 1
ATOM 556 N N . ASP A 1 73 ? 7.549 -2.826 -2.406 1.00 93.38 73 ASP A N 1
ATOM 557 C CA . ASP A 1 73 ? 7.977 -4.131 -1.878 1.00 93.38 73 ASP A CA 1
ATOM 558 C C . ASP A 1 73 ? 8.844 -4.073 -0.604 1.00 93.38 73 ASP A C 1
ATOM 560 O O . ASP A 1 73 ? 8.700 -4.964 0.240 1.00 93.38 73 ASP A O 1
ATOM 564 N N . PRO A 1 74 ? 9.733 -3.078 -0.395 1.00 95.06 74 PRO A N 1
ATOM 565 C CA . PRO A 1 74 ? 10.594 -3.053 0.779 1.00 95.06 74 PRO A CA 1
ATOM 566 C C . PRO A 1 74 ? 9.798 -2.841 2.073 1.00 95.06 74 PRO A C 1
ATOM 568 O O . PRO A 1 74 ? 9.414 -1.726 2.427 1.00 95.06 74 PRO A O 1
ATOM 571 N N . LEU A 1 75 ? 9.583 -3.928 2.819 1.00 94.94 75 LEU A N 1
ATOM 572 C CA . LEU A 1 75 ? 8.789 -3.924 4.051 1.00 94.94 75 LEU A CA 1
ATOM 573 C C . LEU A 1 75 ? 9.322 -2.943 5.107 1.00 94.94 75 LEU A C 1
ATOM 575 O O . LEU A 1 75 ? 8.535 -2.343 5.838 1.00 94.94 75 LEU A O 1
ATOM 579 N N . TYR A 1 76 ? 10.640 -2.736 5.160 1.00 94.38 76 TYR A N 1
ATOM 580 C CA . TYR A 1 76 ? 11.261 -1.828 6.125 1.00 94.38 76 TYR A CA 1
ATOM 581 C C . TYR A 1 76 ? 10.795 -0.371 5.964 1.00 94.38 76 TYR A C 1
ATOM 583 O O . TYR A 1 76 ? 10.728 0.346 6.958 1.00 94.38 76 TYR A O 1
ATOM 591 N N . LEU A 1 77 ? 10.436 0.071 4.750 1.00 96.19 77 LEU A N 1
ATOM 592 C CA . LEU A 1 77 ? 9.922 1.427 4.523 1.00 96.19 77 LEU A CA 1
ATOM 593 C C . LEU A 1 77 ? 8.534 1.599 5.140 1.00 96.19 77 LEU A C 1
ATOM 595 O O . LEU A 1 77 ? 8.269 2.600 5.800 1.00 96.19 77 LEU A O 1
ATOM 599 N N . TRP A 1 78 ? 7.671 0.594 4.976 1.00 97.50 78 TRP A N 1
ATOM 600 C CA . TRP A 1 78 ? 6.357 0.568 5.614 1.00 97.50 78 TRP A CA 1
ATOM 601 C C . TRP A 1 78 ? 6.463 0.496 7.139 1.00 97.50 78 TRP A C 1
ATOM 603 O O . TRP A 1 78 ? 5.723 1.191 7.830 1.00 97.50 78 TRP A O 1
ATOM 613 N N . ASN A 1 79 ? 7.381 -0.325 7.668 1.00 95.81 79 ASN A N 1
ATOM 614 C CA . ASN A 1 79 ? 7.642 -0.403 9.110 1.00 95.81 79 ASN A CA 1
ATOM 615 C C . ASN A 1 79 ? 8.073 0.958 9.657 1.00 95.81 79 ASN A C 1
ATOM 617 O O . ASN A 1 79 ? 7.454 1.460 10.587 1.00 95.81 79 ASN A O 1
ATOM 621 N N . HIS A 1 80 ? 9.057 1.587 9.017 1.00 93.25 80 HIS A N 1
ATOM 622 C CA . HIS A 1 80 ? 9.559 2.884 9.444 1.00 93.25 80 HIS A CA 1
ATOM 623 C C . HIS A 1 80 ? 8.485 3.977 9.399 1.00 93.25 80 HIS A C 1
ATOM 625 O O . HIS A 1 80 ? 8.360 4.769 10.328 1.00 93.25 80 HIS A O 1
ATOM 631 N N . ARG A 1 81 ? 7.662 3.998 8.342 1.00 95.19 81 ARG A N 1
ATOM 632 C CA . ARG A 1 81 ? 6.531 4.927 8.257 1.00 95.19 81 ARG A CA 1
ATOM 633 C C . ARG A 1 81 ? 5.555 4.720 9.421 1.00 95.19 81 ARG A C 1
ATOM 635 O O . ARG A 1 81 ? 5.148 5.695 10.042 1.00 95.19 81 ARG A O 1
ATOM 642 N N . ARG A 1 82 ? 5.205 3.469 9.751 1.00 94.75 82 ARG A N 1
ATOM 643 C CA . ARG A 1 82 ? 4.339 3.164 10.905 1.00 94.75 82 ARG A CA 1
ATOM 644 C C . ARG A 1 82 ? 4.954 3.588 12.231 1.00 94.75 82 ARG A C 1
ATOM 646 O O . ARG A 1 82 ? 4.239 4.155 13.042 1.00 94.75 82 ARG A O 1
ATOM 653 N N . GLU A 1 83 ? 6.245 3.342 12.447 1.00 92.19 83 GLU A N 1
ATOM 654 C CA . GLU A 1 83 ? 6.949 3.768 13.666 1.00 92.19 83 GLU A CA 1
ATOM 655 C C . GLU A 1 83 ? 6.785 5.274 13.895 1.00 92.19 83 GLU A C 1
ATOM 657 O O . GLU A 1 83 ? 6.361 5.682 14.974 1.00 92.19 83 GLU A O 1
ATOM 662 N N . ILE A 1 84 ? 7.015 6.083 12.856 1.00 90.56 84 ILE A N 1
ATOM 663 C CA . ILE A 1 84 ? 6.840 7.540 12.911 1.00 90.56 84 ILE A CA 1
ATOM 664 C C . ILE A 1 84 ? 5.382 7.906 13.233 1.00 90.56 84 ILE A C 1
ATOM 666 O O . ILE A 1 84 ? 5.125 8.698 14.139 1.00 90.56 84 ILE A O 1
ATOM 670 N N . LEU A 1 85 ? 4.414 7.312 12.526 1.00 91.50 85 LEU A N 1
ATOM 671 C CA . LEU A 1 85 ? 2.986 7.595 12.728 1.00 91.50 85 LEU A CA 1
ATOM 672 C C . LEU A 1 85 ? 2.492 7.204 14.133 1.00 91.50 85 LEU A C 1
ATOM 674 O O . LEU A 1 85 ? 1.635 7.887 14.695 1.00 91.50 85 LEU A O 1
ATOM 678 N N . ILE A 1 86 ? 3.035 6.128 14.712 1.00 89.31 86 ILE A N 1
ATOM 679 C CA . ILE A 1 86 ? 2.740 5.685 16.083 1.00 89.31 86 ILE A CA 1
ATOM 680 C C . ILE A 1 86 ? 3.353 6.653 17.101 1.00 89.31 86 ILE A C 1
ATOM 682 O O . ILE A 1 86 ? 2.670 7.072 18.037 1.00 89.31 86 ILE A O 1
ATOM 686 N N . GLN A 1 87 ? 4.621 7.036 16.916 1.00 86.75 87 GLN A N 1
ATOM 687 C CA . GLN A 1 87 ? 5.338 7.942 17.823 1.00 86.75 87 GLN A CA 1
ATOM 688 C C . GLN A 1 87 ? 4.687 9.328 17.898 1.00 86.75 87 GLN A C 1
ATOM 690 O O . GLN A 1 87 ? 4.604 9.908 18.978 1.00 86.75 87 GLN A O 1
ATOM 695 N N . GLN A 1 88 ? 4.143 9.822 16.783 1.00 80.38 88 GLN A N 1
ATOM 696 C CA . GLN A 1 88 ? 3.469 11.122 16.699 1.00 80.38 88 GLN A CA 1
ATOM 697 C C . GLN A 1 88 ? 2.049 11.152 17.300 1.00 80.38 88 GLN A C 1
ATOM 699 O O . GLN A 1 88 ? 1.344 12.147 17.140 1.00 80.38 88 GLN A O 1
ATOM 704 N N . LYS A 1 89 ? 1.603 10.077 17.976 1.00 65.69 89 LYS A N 1
ATOM 705 C CA . LYS A 1 89 ? 0.337 9.985 18.738 1.00 65.69 89 LYS A CA 1
ATOM 706 C C . LYS A 1 89 ? -0.854 10.694 18.068 1.00 65.69 89 LYS A C 1
ATOM 708 O O . LYS A 1 89 ? -1.366 11.688 18.571 1.00 65.69 89 LYS A O 1
ATOM 713 N N . ALA A 1 90 ? -1.289 10.161 16.926 1.00 64.31 90 ALA A N 1
ATOM 714 C CA . ALA A 1 90 ? -2.415 10.637 16.104 1.00 64.31 90 ALA A CA 1
ATOM 715 C C . ALA A 1 90 ? -2.253 12.014 15.425 1.00 64.31 90 ALA A C 1
ATOM 717 O O . ALA A 1 90 ? -2.938 12.254 14.437 1.00 64.31 90 ALA A O 1
ATOM 718 N N . ARG A 1 91 ? -1.317 12.879 15.842 1.00 74.56 91 ARG A N 1
ATOM 719 C CA . ARG A 1 91 ? -1.129 14.220 15.251 1.00 74.56 91 ARG A CA 1
ATOM 720 C C . ARG A 1 91 ? -0.757 14.182 13.766 1.00 74.56 91 ARG A C 1
ATOM 722 O O . ARG A 1 91 ? -1.224 15.013 12.998 1.00 74.56 91 ARG A O 1
ATOM 729 N N . ALA A 1 92 ? 0.079 13.224 13.370 1.00 77.44 92 ALA A N 1
ATOM 730 C CA . ALA A 1 92 ? 0.547 13.078 11.990 1.00 77.44 92 ALA A CA 1
ATOM 731 C C . ALA A 1 92 ? -0.246 12.042 11.171 1.00 77.44 92 ALA A C 1
ATOM 733 O O . ALA A 1 92 ? 0.060 11.827 10.002 1.00 77.44 92 ALA A O 1
ATOM 734 N N . PHE A 1 93 ? -1.221 11.351 11.772 1.00 87.75 93 PHE A N 1
ATOM 735 C CA . PHE A 1 93 ? -1.945 10.274 11.099 1.00 87.75 93 PHE A CA 1
ATOM 736 C C . PHE A 1 93 ? -3.193 10.812 10.400 1.00 87.75 93 PHE A C 1
ATOM 738 O O . PHE A 1 93 ? -4.124 11.274 11.052 1.00 87.75 93 PHE A O 1
ATOM 745 N N . SER A 1 94 ? -3.238 10.678 9.076 1.00 91.31 94 SER A N 1
ATOM 746 C CA . SER A 1 94 ? -4.448 10.873 8.279 1.00 91.31 94 SER A CA 1
ATOM 747 C C . SER A 1 94 ? -4.780 9.580 7.548 1.00 91.31 94 SER A C 1
ATOM 749 O O . SER A 1 94 ? -4.015 9.120 6.698 1.00 91.31 94 SER A O 1
ATOM 751 N N . ILE A 1 95 ? -5.939 8.993 7.859 1.00 91.94 95 ILE A N 1
ATOM 752 C CA . ILE A 1 95 ? -6.401 7.781 7.177 1.00 91.94 95 ILE A CA 1
ATOM 753 C C . ILE A 1 95 ? -6.519 8.007 5.666 1.00 91.94 95 ILE A C 1
ATOM 755 O O . ILE A 1 95 ? -6.084 7.164 4.890 1.00 91.94 95 ILE A O 1
ATOM 759 N N . GLU A 1 96 ? -7.006 9.170 5.235 1.00 92.88 96 GLU A N 1
ATOM 760 C CA . GLU A 1 96 ? -7.135 9.520 3.818 1.00 92.88 96 GLU A CA 1
ATOM 761 C C . GLU A 1 96 ? -5.780 9.482 3.093 1.00 92.88 96 GLU A C 1
ATOM 763 O O . GLU A 1 96 ? -5.659 8.883 2.019 1.00 92.88 96 GLU A O 1
ATOM 768 N N . GLN A 1 97 ? -4.734 10.050 3.705 1.00 94.69 97 GLN A N 1
ATOM 769 C CA . GLN A 1 97 ? -3.380 10.036 3.145 1.00 94.69 97 GLN A CA 1
ATOM 770 C C . GLN A 1 97 ? -2.827 8.608 3.051 1.00 94.69 97 GLN A C 1
ATOM 772 O O . GLN A 1 97 ? -2.300 8.208 2.009 1.00 94.69 97 GLN A O 1
ATOM 777 N N . GLU A 1 98 ? -2.992 7.798 4.100 1.00 96.25 98 GLU A N 1
ATOM 778 C CA . GLU A 1 98 ? -2.490 6.419 4.109 1.00 96.25 98 GLU A CA 1
ATOM 779 C C . GLU A 1 98 ? -3.255 5.503 3.136 1.00 96.25 98 GLU A C 1
ATOM 781 O O . GLU A 1 98 ? -2.660 4.630 2.486 1.00 96.25 98 GLU A O 1
ATOM 786 N N . LEU A 1 99 ? -4.568 5.703 2.980 1.00 96.19 99 LEU A N 1
ATOM 787 C CA . LEU A 1 99 ? -5.368 4.981 1.991 1.00 96.19 99 LEU A CA 1
ATOM 788 C C . LEU A 1 99 ? -5.030 5.420 0.564 1.00 96.19 99 LEU A C 1
ATOM 790 O O . LEU A 1 99 ? -4.980 4.566 -0.322 1.00 96.19 99 LEU A O 1
ATOM 794 N N . THR A 1 100 ? -4.726 6.696 0.335 1.00 96.88 100 THR A N 1
ATOM 795 C CA . THR A 1 100 ? -4.284 7.197 -0.977 1.00 96.88 100 THR A CA 1
ATOM 796 C C . THR A 1 100 ? -2.923 6.618 -1.368 1.00 96.88 100 THR A C 1
ATOM 798 O O . THR A 1 100 ? -2.751 6.107 -2.481 1.00 96.88 100 THR A O 1
ATOM 801 N N . LEU A 1 101 ? -1.966 6.611 -0.435 1.00 97.88 101 LEU A N 1
ATOM 802 C CA . LEU A 1 101 ? -0.644 6.021 -0.644 1.00 97.88 101 LEU A CA 1
ATOM 803 C C . LEU A 1 101 ? -0.747 4.527 -0.968 1.00 97.88 101 LEU A C 1
ATOM 805 O O . LEU A 1 101 ? -0.187 4.058 -1.962 1.00 97.88 101 LEU A O 1
ATOM 809 N N . THR A 1 102 ? -1.481 3.764 -0.155 1.00 98.00 102 THR A N 1
ATOM 810 C CA . THR A 1 102 ? -1.623 2.318 -0.384 1.00 98.00 102 THR A CA 1
ATOM 811 C C . THR A 1 102 ? -2.415 2.010 -1.653 1.00 98.00 102 THR A C 1
ATOM 813 O O . THR A 1 102 ? -2.042 1.081 -2.364 1.00 98.00 102 THR A O 1
ATOM 816 N N . ALA A 1 103 ? -3.431 2.802 -2.011 1.00 96.25 103 ALA A N 1
ATOM 817 C CA . ALA A 1 103 ? -4.137 2.651 -3.285 1.00 96.25 103 ALA A CA 1
ATOM 818 C C . ALA A 1 103 ? -3.192 2.865 -4.478 1.00 96.25 103 ALA A C 1
ATOM 820 O O . ALA A 1 103 ? -3.149 2.031 -5.382 1.00 96.25 103 ALA A O 1
ATOM 821 N N . THR A 1 104 ? -2.368 3.915 -4.445 1.00 96.25 104 THR A N 1
ATOM 822 C CA . THR A 1 104 ? -1.361 4.195 -5.485 1.00 96.25 104 THR A CA 1
ATOM 823 C C . THR A 1 104 ? -0.330 3.067 -5.584 1.00 96.25 104 THR A C 1
ATOM 825 O O . THR A 1 104 ? -0.022 2.576 -6.672 1.00 96.25 104 THR A O 1
ATOM 828 N N . ALA A 1 105 ? 0.171 2.589 -4.442 1.00 96.19 105 ALA A N 1
ATOM 829 C CA . ALA A 1 105 ? 1.092 1.458 -4.384 1.00 96.19 105 ALA A CA 1
ATOM 830 C C . ALA A 1 105 ? 0.483 0.179 -4.988 1.00 96.19 105 ALA A C 1
ATOM 832 O O . ALA A 1 105 ? 1.160 -0.528 -5.734 1.00 96.19 105 ALA A O 1
ATOM 833 N N . LEU A 1 106 ? -0.794 -0.101 -4.710 1.00 95.50 106 LEU A N 1
ATOM 834 C CA . LEU A 1 106 ? -1.511 -1.279 -5.206 1.00 95.50 106 LEU A CA 1
ATOM 835 C C . LEU A 1 106 ? -1.908 -1.173 -6.683 1.00 95.50 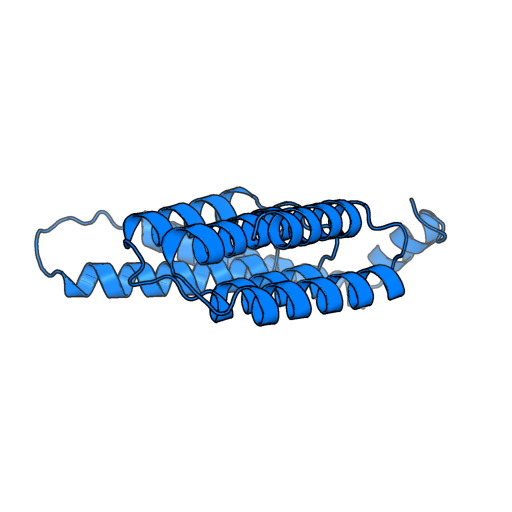106 LEU A C 1
ATOM 837 O O . LEU A 1 106 ? -1.964 -2.193 -7.366 1.00 95.50 106 LEU A O 1
ATOM 841 N N . GLN A 1 107 ? -2.131 0.034 -7.204 1.00 92.38 107 GLN A N 1
ATOM 842 C CA . GLN A 1 107 ? -2.275 0.250 -8.647 1.00 92.38 107 GLN A CA 1
ATOM 843 C C . GLN A 1 107 ? -0.979 -0.104 -9.390 1.00 92.38 107 GLN A C 1
ATOM 845 O O . GLN A 1 107 ? -1.032 -0.737 -10.444 1.00 92.38 107 GLN A O 1
ATOM 850 N N . ASN A 1 108 ? 0.178 0.248 -8.817 1.00 89.94 108 ASN A N 1
ATOM 851 C CA . ASN A 1 108 ? 1.492 -0.059 -9.389 1.00 89.94 108 ASN A CA 1
ATOM 852 C C . ASN A 1 108 ? 1.891 -1.531 -9.207 1.00 89.94 108 ASN A C 1
ATOM 854 O O . ASN A 1 108 ? 2.482 -2.132 -10.105 1.00 89.94 108 ASN A O 1
ATOM 858 N N . ASN A 1 109 ? 1.600 -2.109 -8.041 1.00 93.19 109 ASN A N 1
ATOM 859 C CA . ASN A 1 109 ? 1.843 -3.512 -7.729 1.00 93.19 109 ASN A CA 1
ATOM 860 C C . ASN A 1 109 ? 0.693 -4.079 -6.870 1.00 93.19 109 ASN A C 1
ATOM 862 O O . ASN A 1 109 ? 0.745 -4.000 -5.638 1.00 93.19 109 ASN A O 1
ATOM 866 N N . PRO A 1 110 ? -0.310 -4.741 -7.477 1.00 93.81 110 PRO A N 1
ATOM 867 C CA . PRO A 1 110 ? -1.485 -5.249 -6.757 1.00 93.81 110 PRO A CA 1
ATOM 868 C C . PRO A 1 110 ? -1.179 -6.427 -5.818 1.00 93.81 110 PRO A C 1
ATOM 870 O O . PRO A 1 110 ? -2.073 -6.920 -5.125 1.00 93.81 110 PRO A O 1
ATOM 873 N N . LYS A 1 111 ? 0.073 -6.897 -5.790 1.00 92.62 111 LYS A N 1
ATOM 874 C CA . LYS A 1 111 ? 0.562 -7.997 -4.945 1.00 92.62 111 LYS A CA 1
ATOM 875 C C . LYS A 1 111 ? 1.569 -7.534 -3.894 1.00 92.62 111 LYS A C 1
ATOM 877 O O . LYS A 1 111 ? 2.166 -8.364 -3.213 1.00 92.62 111 LYS A O 1
ATOM 882 N N . ALA A 1 112 ? 1.761 -6.223 -3.747 1.00 96.00 112 ALA A N 1
ATOM 883 C CA . ALA A 1 112 ? 2.663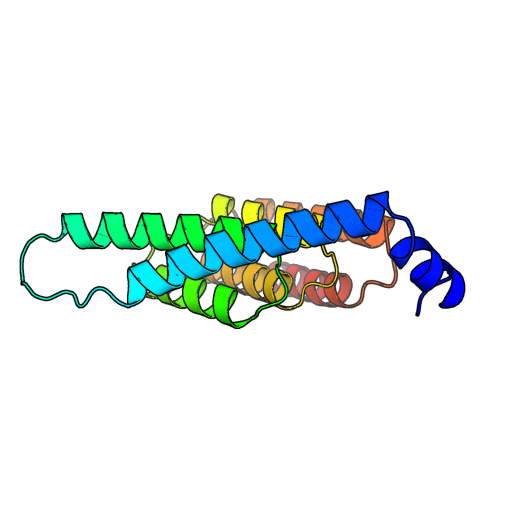 -5.662 -2.753 1.00 96.00 112 ALA A CA 1
ATOM 884 C C . ALA A 1 112 ? 2.177 -6.000 -1.336 1.00 96.00 112 ALA A C 1
ATOM 886 O O . ALA A 1 112 ? 1.216 -5.416 -0.828 1.00 96.00 112 ALA A O 1
ATOM 887 N N . TYR A 1 113 ? 2.852 -6.948 -0.682 1.00 96.31 113 TYR A N 1
ATOM 888 C CA . TYR A 1 113 ? 2.470 -7.425 0.650 1.00 96.31 113 TYR A CA 1
ATOM 889 C C . TYR A 1 113 ? 2.497 -6.295 1.688 1.00 96.31 113 TYR A C 1
ATOM 891 O O . TYR A 1 113 ? 1.568 -6.157 2.482 1.00 96.31 113 TYR A O 1
ATOM 899 N N . GLY A 1 114 ? 3.534 -5.451 1.637 1.00 97.50 114 GLY A N 1
ATOM 900 C CA . GLY A 1 114 ? 3.690 -4.309 2.536 1.00 97.50 114 GLY A CA 1
ATOM 901 C C . GLY A 1 114 ? 2.551 -3.294 2.425 1.00 97.50 114 GLY A C 1
ATOM 902 O O . GLY A 1 114 ? 2.061 -2.834 3.453 1.00 97.50 114 GLY A O 1
ATOM 903 N N . ALA A 1 115 ? 2.068 -3.018 1.207 1.00 97.94 115 ALA A N 1
ATOM 904 C CA . ALA A 1 115 ? 0.960 -2.091 0.974 1.00 97.94 115 ALA A CA 1
ATOM 905 C C . ALA A 1 115 ? -0.364 -2.632 1.533 1.00 97.94 115 ALA A C 1
ATOM 907 O O . ALA A 1 115 ? -1.057 -1.923 2.259 1.00 97.94 115 ALA A O 1
ATOM 908 N N . TRP A 1 116 ? -0.690 -3.904 1.266 1.00 98.12 116 TRP A N 1
ATOM 909 C CA . TRP A 1 116 ? -1.880 -4.545 1.839 1.00 98.12 116 TRP A CA 1
ATOM 910 C C . TRP A 1 116 ? -1.829 -4.587 3.366 1.00 98.12 116 TRP A C 1
ATOM 912 O O . TRP A 1 116 ? -2.828 -4.302 4.022 1.00 98.12 116 TRP A O 1
ATOM 922 N N . PHE A 1 117 ? -0.675 -4.932 3.940 1.00 98.06 117 PHE A N 1
ATOM 923 C CA . PHE A 1 117 ? -0.500 -4.971 5.389 1.00 98.06 117 PHE A CA 1
ATOM 924 C C . PHE A 1 117 ? -0.648 -3.582 6.018 1.00 98.06 117 PHE A C 1
ATOM 926 O O . PHE A 1 117 ? -1.386 -3.427 6.989 1.00 98.06 117 PHE A O 1
ATOM 933 N N . HIS A 1 118 ? -0.011 -2.565 5.432 1.00 98.25 118 HIS A N 1
ATOM 934 C CA . HIS A 1 118 ? -0.135 -1.182 5.891 1.00 98.25 118 HIS A CA 1
ATOM 935 C C . HIS A 1 118 ? -1.580 -0.692 5.827 1.00 98.25 118 HIS A C 1
ATOM 937 O O . HIS A 1 118 ? -2.064 -0.103 6.785 1.00 98.25 118 HIS A O 1
ATOM 943 N N . ARG A 1 119 ? -2.304 -1.018 4.751 1.00 97.81 119 ARG A N 1
ATOM 944 C CA . ARG A 1 119 ? -3.716 -0.654 4.598 1.00 97.81 119 ARG A CA 1
ATOM 945 C C . ARG A 1 119 ? -4.604 -1.279 5.680 1.00 97.81 119 ARG A C 1
ATOM 947 O O . ARG A 1 119 ? -5.469 -0.592 6.213 1.00 97.81 119 ARG A O 1
ATOM 954 N N . LYS A 1 120 ? -4.377 -2.552 6.044 1.00 97.25 120 LYS A N 1
ATOM 955 C CA . LYS A 1 120 ? -5.075 -3.194 7.180 1.00 97.25 120 LYS A CA 1
ATOM 956 C C . LYS A 1 120 ? -4.779 -2.474 8.489 1.00 97.25 120 LYS A C 1
ATOM 958 O O . LYS A 1 120 ? -5.705 -2.165 9.225 1.00 97.25 120 LYS A O 1
ATOM 963 N N . TRP A 1 121 ? -3.503 -2.188 8.749 1.00 96.31 121 TRP A N 1
ATOM 964 C CA . TRP A 1 121 ? -3.075 -1.491 9.959 1.00 96.31 121 TRP A CA 1
ATOM 965 C C . TRP A 1 121 ? -3.734 -0.108 10.087 1.00 96.31 121 TRP A C 1
ATOM 967 O O . TRP A 1 121 ? -4.282 0.201 11.143 1.00 96.31 121 TRP A O 1
ATOM 977 N N . SER A 1 122 ? -3.755 0.685 9.009 1.00 95.00 122 SER A N 1
ATOM 978 C CA . SER A 1 122 ? -4.385 2.011 9.005 1.00 95.00 122 SER A CA 1
ATOM 979 C C . SER A 1 122 ? -5.893 1.938 9.264 1.00 95.00 122 SER A C 1
ATOM 981 O O . SER A 1 122 ? -6.420 2.750 10.024 1.00 95.00 122 SER A O 1
ATOM 983 N N . LEU A 1 123 ? -6.585 0.955 8.674 1.00 94.06 123 LEU A N 1
ATOM 984 C CA . LEU A 1 123 ? -8.012 0.737 8.929 1.00 94.06 123 LEU A CA 1
ATOM 985 C C . LEU A 1 123 ? -8.285 0.327 10.370 1.00 94.06 123 LEU A C 1
ATOM 987 O O . LEU A 1 123 ? -9.114 0.961 11.010 1.00 94.06 123 LEU A O 1
ATOM 991 N N . THR A 1 124 ? -7.578 -0.684 10.887 1.00 92.12 124 THR A N 1
ATOM 992 C CA . THR A 1 124 ? -7.746 -1.130 12.276 1.00 92.12 124 THR A CA 1
ATOM 993 C C . THR A 1 124 ? -7.572 0.043 13.224 1.00 92.12 124 THR A C 1
ATOM 995 O O . THR A 1 124 ? -8.463 0.299 14.017 1.00 92.12 124 THR A O 1
ATOM 998 N N . ARG A 1 125 ? -6.491 0.817 13.070 1.00 89.06 125 ARG A N 1
ATOM 999 C CA . ARG A 1 125 ? -6.237 2.007 13.888 1.00 89.06 125 ARG A CA 1
ATOM 1000 C C . ARG A 1 125 ? -7.396 3.006 13.842 1.00 89.06 125 ARG A C 1
ATOM 1002 O O . ARG A 1 125 ? -7.783 3.536 14.873 1.00 89.06 125 ARG A O 1
ATOM 1009 N N . THR A 1 126 ? -7.948 3.266 12.659 1.00 89.19 126 THR A N 1
ATOM 1010 C CA . THR A 1 126 ? -9.033 4.246 12.492 1.00 89.19 126 THR A CA 1
ATOM 1011 C C . THR A 1 126 ? -10.326 3.768 13.149 1.00 89.19 126 THR A C 1
ATOM 1013 O O . THR A 1 126 ? -10.935 4.520 13.908 1.00 89.19 126 THR A O 1
ATOM 1016 N N . VAL A 1 127 ? -10.694 2.507 12.916 1.00 85.94 127 VAL A N 1
ATOM 1017 C CA . VAL A 1 127 ? -11.892 1.882 13.491 1.00 85.94 127 VAL A CA 1
ATOM 1018 C C . VAL A 1 127 ? -11.790 1.784 15.016 1.00 85.94 127 VAL A C 1
ATOM 1020 O O . VAL A 1 127 ? -12.741 2.116 15.711 1.00 85.94 127 VAL A O 1
ATOM 1023 N N . THR A 1 128 ? -10.633 1.391 15.562 1.00 81.94 128 THR A N 1
ATOM 1024 C CA . THR A 1 128 ? -10.496 1.148 17.008 1.00 81.94 128 THR A CA 1
ATOM 1025 C C . THR A 1 128 ? -10.150 2.386 17.832 1.00 81.94 128 THR A C 1
ATOM 1027 O O . THR A 1 128 ? -10.493 2.429 19.008 1.00 81.94 128 THR A O 1
ATOM 1030 N N . GLU A 1 129 ? -9.420 3.361 17.276 1.00 75.31 129 GLU A N 1
ATOM 1031 C CA . GLU A 1 129 ? -8.869 4.486 18.056 1.00 75.31 129 GLU A CA 1
ATOM 1032 C C . GLU A 1 129 ? -9.517 5.843 17.737 1.00 75.31 129 GLU A C 1
ATOM 1034 O O . GLU A 1 129 ? -9.486 6.728 18.590 1.00 75.31 129 GLU A O 1
ATOM 1039 N N . VAL A 1 130 ? -10.060 6.049 16.529 1.00 63.97 130 VAL A N 1
ATOM 1040 C CA . VAL A 1 130 ? -10.397 7.401 16.029 1.00 63.97 130 VAL A CA 1
ATOM 1041 C C . VAL A 1 130 ? -11.908 7.673 15.980 1.00 63.97 130 VAL A C 1
ATOM 1043 O O . VAL A 1 130 ? -12.304 8.834 16.030 1.00 63.97 130 VAL A O 1
ATOM 1046 N N . GLY A 1 131 ? -12.759 6.641 15.943 1.00 62.31 131 GLY A N 1
ATOM 1047 C CA . GLY A 1 131 ? -14.221 6.807 15.968 1.00 62.31 131 GLY A CA 1
ATOM 1048 C C . GLY A 1 131 ? -14.779 7.486 14.709 1.00 62.31 131 GLY A C 1
ATOM 1049 O O . GLY A 1 131 ? -15.501 8.477 14.799 1.00 62.31 131 GLY A O 1
ATOM 1050 N N . SER A 1 132 ? -14.403 6.990 13.527 1.00 65.88 132 SER A N 1
ATOM 1051 C CA . SER A 1 132 ? -14.909 7.466 12.229 1.00 65.88 132 SER A CA 1
ATOM 1052 C C . SER A 1 132 ? -16.264 6.851 11.854 1.00 65.88 132 SER A C 1
ATOM 1054 O O . SER A 1 132 ? -16.661 5.847 12.439 1.00 65.88 132 SER A O 1
ATOM 1056 N N . ASP A 1 133 ? -16.914 7.375 10.805 1.00 75.62 133 ASP A N 1
ATOM 1057 C CA . ASP A 1 133 ? -18.001 6.679 10.093 1.00 75.62 133 ASP A CA 1
ATOM 1058 C C . ASP A 1 133 ? -17.458 5.389 9.446 1.00 75.62 133 ASP A C 1
ATOM 1060 O O . ASP A 1 133 ? -16.988 5.357 8.303 1.00 75.62 133 ASP A O 1
ATOM 1064 N N . GLU A 1 134 ? -17.440 4.328 10.251 1.00 83.00 134 GLU A N 1
ATOM 1065 C CA . GLU A 1 134 ? -16.906 3.015 9.912 1.00 83.00 134 GLU A CA 1
ATOM 1066 C C . GLU A 1 134 ? -17.641 2.400 8.717 1.00 83.00 134 GLU A C 1
ATOM 1068 O O . GLU A 1 134 ? -17.011 1.799 7.845 1.00 83.00 134 GLU A O 1
ATOM 1073 N N . ALA A 1 135 ? -18.955 2.605 8.617 1.00 85.69 135 ALA A N 1
ATOM 1074 C CA . ALA A 1 135 ? -19.768 2.022 7.559 1.00 85.69 135 ALA A CA 1
ATOM 1075 C C . ALA A 1 135 ? -19.381 2.568 6.178 1.00 85.69 135 ALA A C 1
ATOM 1077 O O . ALA A 1 135 ? -19.190 1.788 5.235 1.00 85.69 135 ALA A O 1
ATOM 1078 N N . LEU A 1 136 ? -19.218 3.891 6.049 1.00 88.81 136 LEU A N 1
ATOM 1079 C CA . LEU A 1 136 ? -18.796 4.509 4.789 1.00 88.81 136 LEU A CA 1
ATOM 1080 C C . LEU A 1 136 ? -17.375 4.078 4.405 1.00 88.81 136 LEU A C 1
ATOM 1082 O O . LEU A 1 136 ? -17.123 3.713 3.251 1.00 88.81 136 LEU A O 1
ATOM 1086 N N . LEU A 1 137 ? -16.461 4.071 5.379 1.00 91.44 137 LEU A N 1
ATOM 1087 C CA . LEU A 1 137 ? -15.070 3.677 5.182 1.00 91.44 137 LEU A CA 1
ATOM 1088 C C . LEU A 1 137 ? -14.963 2.228 4.689 1.00 91.44 137 LEU A C 1
ATOM 1090 O O . LEU A 1 137 ? -14.372 1.970 3.642 1.00 91.44 137 LEU A O 1
ATOM 1094 N N . LEU A 1 138 ? -15.575 1.278 5.397 1.00 92.94 138 LEU A N 1
ATOM 1095 C CA . LEU A 1 138 ? -15.511 -0.141 5.044 1.00 92.94 138 LEU A CA 1
ATOM 1096 C C . LEU A 1 138 ? -16.239 -0.445 3.723 1.00 92.94 138 LEU A C 1
ATOM 1098 O O . LEU A 1 138 ? -15.788 -1.302 2.958 1.00 92.94 138 LEU A O 1
ATOM 1102 N N . SER A 1 139 ? -17.302 0.298 3.394 1.00 93.12 139 SER A N 1
ATOM 1103 C CA . SER A 1 139 ? -17.975 0.198 2.090 1.00 93.12 139 SER A CA 1
ATOM 1104 C C . SER A 1 139 ? -17.056 0.604 0.932 1.00 93.12 139 SER A C 1
ATOM 1106 O O . SER A 1 139 ? -16.997 -0.093 -0.086 1.00 93.12 139 SER A O 1
ATOM 1108 N N . ALA A 1 140 ? -16.280 1.682 1.090 1.00 94.12 140 ALA A N 1
ATOM 1109 C CA . ALA A 1 140 ? -15.290 2.096 0.094 1.00 94.12 140 ALA A CA 1
ATOM 1110 C C . ALA A 1 140 ? -14.195 1.029 -0.110 1.00 94.12 140 ALA A C 1
ATOM 1112 O O . ALA A 1 140 ? -13.757 0.778 -1.236 1.00 94.12 140 ALA A O 1
ATOM 1113 N N . GLU A 1 141 ? -13.794 0.335 0.956 1.00 96.62 141 GLU A N 1
ATOM 1114 C CA . GLU A 1 141 ? -12.807 -0.748 0.884 1.00 96.62 141 GLU A CA 1
ATOM 1115 C C . GLU A 1 141 ? -13.340 -1.997 0.175 1.00 96.62 141 GLU A C 1
ATOM 1117 O O . GLU A 1 141 ? -12.627 -2.626 -0.616 1.00 96.62 141 GLU A O 1
ATOM 1122 N N . LEU A 1 142 ? -14.616 -2.339 0.376 1.00 96.81 142 LEU A N 1
ATOM 1123 C CA . LEU A 1 142 ? -15.267 -3.388 -0.408 1.00 96.81 142 LEU A CA 1
ATOM 1124 C C . LEU A 1 142 ? -15.294 -3.036 -1.901 1.00 96.81 142 LEU A C 1
ATOM 1126 O O . LEU A 1 142 ? -14.965 -3.895 -2.724 1.00 96.81 142 LEU A O 1
ATOM 1130 N N . ALA A 1 143 ? -15.591 -1.783 -2.255 1.00 96.19 143 ALA A N 1
ATOM 1131 C CA . ALA A 1 143 ? -15.548 -1.319 -3.641 1.00 96.19 143 ALA A CA 1
ATOM 1132 C C . ALA A 1 143 ? -14.127 -1.377 -4.233 1.00 96.19 143 ALA A C 1
ATOM 1134 O O . ALA A 1 143 ? -13.943 -1.781 -5.383 1.00 96.19 143 ALA A O 1
ATOM 1135 N N . LEU A 1 144 ? -13.090 -1.042 -3.458 1.00 95.88 144 LEU A N 1
ATOM 1136 C CA . LEU A 1 144 ? -11.701 -1.216 -3.893 1.00 95.88 144 LEU A CA 1
ATOM 1137 C C . LEU A 1 144 ? -11.383 -2.685 -4.189 1.00 95.88 144 LEU A C 1
ATOM 1139 O O . LEU A 1 144 ? -10.788 -2.987 -5.225 1.00 95.88 144 LEU A O 1
ATOM 1143 N N . THR A 1 145 ? -11.776 -3.607 -3.305 1.00 97.44 145 THR A N 1
ATOM 1144 C CA . THR A 1 145 ? -11.500 -5.036 -3.527 1.00 97.44 145 THR A CA 1
ATOM 1145 C C . THR A 1 145 ? -12.229 -5.583 -4.745 1.00 97.44 145 THR A C 1
ATOM 1147 O O . THR A 1 145 ? -11.634 -6.346 -5.498 1.00 97.44 145 THR A O 1
ATOM 1150 N N . GLU A 1 146 ? -13.460 -5.137 -4.991 1.00 96.94 146 GLU A N 1
ATOM 1151 C CA . GLU A 1 146 ? -14.204 -5.467 -6.207 1.00 96.94 146 GLU A CA 1
ATOM 1152 C C . GLU A 1 146 ? -13.424 -5.045 -7.461 1.00 96.94 146 GLU A C 1
ATOM 1154 O O . GLU A 1 146 ? -13.125 -5.872 -8.318 1.00 96.94 146 GLU A O 1
ATOM 1159 N N . ASN A 1 147 ? -12.969 -3.791 -7.518 1.00 95.06 147 ASN A N 1
ATOM 1160 C CA . ASN A 1 147 ? -12.184 -3.277 -8.644 1.00 95.06 147 ASN A CA 1
ATOM 1161 C C . ASN A 1 147 ? -10.877 -4.056 -8.884 1.00 95.06 147 ASN A C 1
ATOM 1163 O O . ASN A 1 147 ? -10.460 -4.251 -10.027 1.00 95.06 147 ASN A O 1
ATOM 1167 N N . VAL A 1 148 ? -10.194 -4.484 -7.818 1.00 95.12 148 VAL A N 1
ATOM 1168 C CA . VAL A 1 148 ? -8.958 -5.274 -7.939 1.00 95.12 148 VAL A CA 1
ATOM 1169 C C . VAL A 1 148 ? -9.260 -6.697 -8.417 1.00 95.12 148 VAL A C 1
ATOM 1171 O O . VAL A 1 148 ? -8.542 -7.206 -9.279 1.00 95.12 148 VAL A O 1
ATOM 1174 N N . LEU A 1 149 ? -10.320 -7.326 -7.905 1.00 96.12 149 LEU A N 1
ATOM 1175 C CA . LEU A 1 149 ? -10.723 -8.686 -8.274 1.00 96.12 149 LEU A CA 1
ATOM 1176 C C . LEU A 1 149 ? -11.311 -8.764 -9.687 1.00 96.12 149 LEU A C 1
ATOM 1178 O O . LEU A 1 149 ? -11.069 -9.746 -10.377 1.00 96.12 149 LEU A O 1
ATOM 1182 N N . GLN A 1 150 ? -11.973 -7.714 -10.175 1.00 95.56 150 GLN A N 1
ATOM 1183 C CA . GLN A 1 150 ? -12.392 -7.625 -11.579 1.00 95.56 150 GLN A CA 1
ATOM 1184 C C . GLN A 1 150 ? -11.203 -7.643 -12.551 1.00 95.56 150 GLN A C 1
ATOM 1186 O O . GLN A 1 150 ? -11.325 -8.110 -13.682 1.00 95.56 150 GLN A O 1
ATOM 1191 N N . ARG A 1 151 ? -10.033 -7.151 -12.122 1.00 93.00 151 ARG A N 1
ATOM 1192 C CA . ARG A 1 151 ? -8.794 -7.182 -12.920 1.00 93.00 151 ARG A CA 1
ATOM 1193 C C . ARG A 1 151 ? -8.037 -8.502 -12.774 1.00 93.00 151 ARG A C 1
ATOM 1195 O O . ARG A 1 151 ? -7.412 -8.954 -13.731 1.00 93.00 151 ARG A O 1
ATOM 1202 N N . ASP A 1 152 ? -8.045 -9.088 -11.578 1.00 93.06 152 ASP A N 1
ATOM 1203 C CA . ASP A 1 152 ? -7.444 -10.392 -11.283 1.00 93.06 152 ASP A CA 1
ATOM 1204 C C . ASP A 1 152 ? -8.221 -11.107 -10.170 1.00 93.06 152 ASP A C 1
ATOM 1206 O O . ASP A 1 152 ? -7.928 -10.959 -8.980 1.00 93.06 152 ASP A O 1
ATOM 1210 N N . GLU A 1 153 ? -9.177 -11.944 -10.569 1.00 96.06 153 GLU A N 1
ATOM 1211 C CA . GLU A 1 153 ? -10.054 -12.696 -9.661 1.00 96.06 153 GLU A CA 1
ATOM 1212 C C . GLU A 1 153 ? -9.287 -13.683 -8.766 1.00 96.06 153 GLU A C 1
ATOM 1214 O O . GLU A 1 153 ? -9.807 -14.167 -7.764 1.00 96.06 153 GLU A O 1
ATOM 1219 N N . ARG A 1 154 ? -8.028 -13.989 -9.102 1.00 94.56 154 ARG A N 1
ATOM 1220 C CA . ARG A 1 154 ? -7.166 -14.912 -8.349 1.00 94.56 154 ARG A CA 1
ATOM 1221 C C . ARG A 1 154 ? -6.196 -14.183 -7.429 1.00 94.56 154 ARG A C 1
ATOM 1223 O O . ARG A 1 154 ? -5.310 -14.822 -6.854 1.00 94.56 154 ARG A O 1
ATOM 1230 N N . ASN A 1 155 ? -6.314 -12.862 -7.292 1.00 95.69 155 ASN A N 1
ATOM 1231 C CA . ASN A 1 155 ? -5.465 -12.098 -6.393 1.00 95.69 155 ASN A CA 1
ATOM 1232 C C . ASN A 1 155 ? -5.770 -12.470 -4.932 1.00 95.69 155 ASN A C 1
ATOM 1234 O O . ASN A 1 155 ? -6.640 -11.894 -4.279 1.00 95.69 155 ASN A O 1
ATOM 1238 N N . PHE A 1 156 ? -5.015 -13.434 -4.400 1.00 96.75 156 PHE A N 1
ATOM 1239 C CA . PHE A 1 156 ? -5.208 -13.928 -3.038 1.00 96.75 156 PHE A CA 1
ATOM 1240 C C . PHE A 1 156 ? -4.932 -12.857 -1.973 1.00 96.75 156 PHE A C 1
ATOM 1242 O O . PHE A 1 156 ? -5.507 -12.917 -0.888 1.00 96.75 156 PHE A O 1
ATOM 1249 N N . HIS A 1 157 ? -4.087 -11.861 -2.263 1.00 97.50 157 HIS A N 1
ATOM 1250 C CA . HIS A 1 157 ? -3.858 -10.746 -1.343 1.00 97.50 157 HIS A CA 1
ATOM 1251 C C . HIS A 1 157 ? -5.126 -9.908 -1.195 1.00 97.50 157 HIS A C 1
ATOM 1253 O O . HIS A 1 157 ? -5.519 -9.585 -0.073 1.00 97.50 157 HIS A O 1
ATOM 1259 N N . CYS A 1 158 ? -5.790 -9.623 -2.319 1.00 98.00 158 CYS A N 1
ATOM 1260 C CA . CYS A 1 158 ? -7.053 -8.903 -2.334 1.00 98.00 158 CYS A CA 1
ATOM 1261 C C . CYS A 1 158 ? -8.166 -9.705 -1.649 1.00 98.00 158 CYS A C 1
ATOM 1263 O O . CYS A 1 158 ? -8.849 -9.161 -0.788 1.00 98.00 158 CYS A O 1
ATOM 1265 N N . TRP A 1 159 ? -8.290 -11.010 -1.919 1.00 98.25 159 TRP A N 1
ATOM 1266 C CA . TRP A 1 159 ? -9.242 -11.870 -1.202 1.00 98.25 159 TRP A CA 1
ATOM 1267 C C . TRP A 1 159 ? -9.000 -11.894 0.310 1.00 98.25 159 TRP A C 1
ATOM 1269 O O . TRP A 1 159 ? -9.934 -11.727 1.094 1.00 98.25 159 TRP A O 1
ATOM 1279 N N . ASN A 1 160 ? -7.745 -12.044 0.738 1.00 98.06 160 ASN A N 1
ATOM 1280 C CA . ASN A 1 160 ? -7.383 -12.004 2.155 1.00 98.06 160 ASN A CA 1
ATOM 1281 C C . ASN A 1 160 ? -7.685 -10.644 2.794 1.00 98.06 160 ASN A C 1
ATOM 1283 O O . ASN A 1 160 ? -8.004 -10.578 3.980 1.00 98.06 160 ASN A O 1
ATOM 1287 N N . TYR A 1 161 ? -7.553 -9.557 2.038 1.00 98.25 161 TYR A N 1
ATOM 1288 C CA . TYR A 1 161 ? -7.922 -8.223 2.491 1.00 9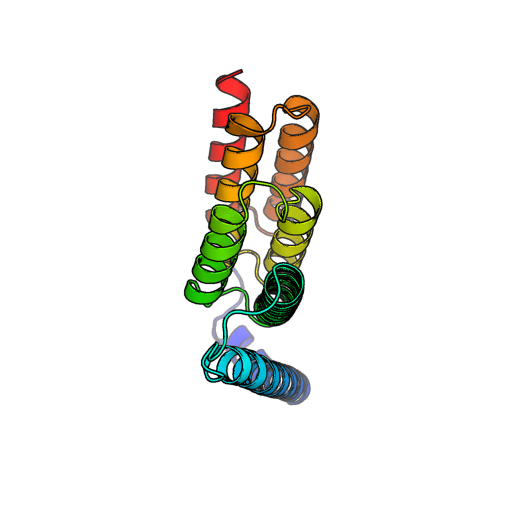8.25 161 TYR A CA 1
ATOM 1289 C C . TYR A 1 161 ? -9.443 -8.043 2.567 1.00 98.25 161 TYR A C 1
ATOM 1291 O O . TYR A 1 161 ? -9.944 -7.594 3.590 1.00 98.25 161 TYR A O 1
ATOM 1299 N N . ARG A 1 162 ? -10.191 -8.490 1.554 1.00 98.12 162 ARG A N 1
ATOM 1300 C CA . ARG A 1 162 ? -11.659 -8.450 1.534 1.00 98.12 162 ARG A CA 1
ATOM 1301 C C . ARG A 1 162 ? -12.264 -9.205 2.716 1.00 98.12 162 ARG A C 1
ATOM 1303 O O . ARG A 1 162 ? -13.143 -8.678 3.383 1.00 98.12 162 ARG A O 1
ATOM 1310 N N . ARG A 1 163 ? -11.750 -10.402 3.031 1.00 97.62 163 ARG A N 1
ATOM 1311 C CA . ARG A 1 163 ? -12.159 -11.172 4.223 1.00 97.62 163 ARG A CA 1
ATOM 1312 C C . ARG A 1 163 ? -11.929 -10.400 5.523 1.00 97.62 163 ARG A C 1
ATOM 1314 O O . ARG A 1 163 ? -12.763 -10.465 6.416 1.00 97.62 163 ARG A O 1
ATOM 1321 N N . PHE A 1 164 ? -10.817 -9.672 5.616 1.00 97.00 164 PHE A N 1
ATOM 1322 C CA . PHE A 1 164 ? -10.529 -8.807 6.758 1.00 97.00 164 PHE A CA 1
ATOM 1323 C C . PHE A 1 164 ? -11.529 -7.642 6.858 1.00 97.00 164 PHE A C 1
ATOM 1325 O O . PHE A 1 164 ? -12.093 -7.437 7.925 1.00 97.00 164 PHE A O 1
ATOM 1332 N N . VAL A 1 165 ? -11.822 -6.941 5.757 1.00 95.94 165 VAL A N 1
ATOM 1333 C CA . VAL A 1 165 ? -12.817 -5.848 5.739 1.00 95.94 165 VAL A CA 1
ATOM 1334 C C . VAL A 1 165 ? -14.199 -6.353 6.166 1.00 95.94 165 VAL A C 1
ATOM 1336 O O . VAL A 1 165 ? -14.833 -5.754 7.026 1.00 95.94 165 VAL A O 1
ATOM 1339 N N . VAL A 1 166 ? -14.632 -7.504 5.637 1.00 94.75 166 VAL A N 1
ATOM 1340 C CA . VAL A 1 166 ? -15.891 -8.149 6.050 1.00 94.75 166 VAL A CA 1
ATOM 1341 C C . VAL A 1 166 ? -15.873 -8.508 7.536 1.00 94.75 166 VAL A C 1
ATOM 1343 O O . VAL A 1 166 ? -16.882 -8.347 8.208 1.00 94.75 166 VAL A O 1
ATOM 1346 N N . SER A 1 167 ? -14.740 -8.964 8.077 1.00 93.38 167 SER A N 1
ATOM 1347 C CA . SER A 1 167 ? -14.660 -9.285 9.505 1.00 93.38 167 SER A CA 1
ATOM 1348 C C . SER A 1 167 ? -14.806 -8.066 10.415 1.00 93.38 167 SER A C 1
ATOM 1350 O O . SER A 1 167 ? -15.297 -8.243 11.522 1.00 93.38 167 SER A O 1
ATOM 1352 N N . LEU A 1 168 ? -14.412 -6.868 9.962 1.00 90.12 168 LEU A N 1
ATOM 1353 C CA . LEU A 1 168 ? -14.648 -5.621 10.698 1.00 90.12 168 LEU A CA 1
ATOM 1354 C C . LEU A 1 168 ? -16.130 -5.230 10.645 1.00 90.12 168 LEU A C 1
ATOM 1356 O O . LEU A 1 168 ? -16.722 -4.979 11.683 1.00 90.12 168 LEU A O 1
ATOM 1360 N N . LEU A 1 169 ? -16.760 -5.321 9.467 1.00 86.94 169 LEU A N 1
ATOM 1361 C CA . LEU A 1 169 ? -18.197 -5.046 9.298 1.00 86.94 169 LEU A CA 1
ATOM 1362 C C . LEU A 1 169 ? -19.106 -5.922 10.171 1.00 86.94 169 LEU A C 1
ATOM 1364 O O . LEU A 1 169 ? -20.210 -5.511 10.495 1.00 86.94 169 LEU A O 1
ATOM 1368 N N . LEU A 1 170 ? -18.675 -7.143 10.491 1.00 85.31 170 LEU A N 1
ATOM 1369 C CA . LEU A 1 170 ? -19.436 -8.078 11.326 1.00 85.31 170 LEU A CA 1
ATOM 1370 C C . LEU A 1 170 ? -19.181 -7.903 12.833 1.00 85.31 170 LEU A C 1
ATOM 1372 O O . LEU A 1 170 ? -19.799 -8.613 13.623 1.00 85.31 170 LEU A O 1
ATOM 1376 N N . GLN A 1 171 ? -18.229 -7.051 13.226 1.00 73.00 171 GLN A N 1
ATOM 1377 C CA . GLN A 1 171 ? -17.872 -6.794 14.628 1.00 73.00 171 GLN A CA 1
ATOM 1378 C C . GLN A 1 171 ? -18.505 -5.513 15.195 1.00 73.00 171 GLN A C 1
ATOM 1380 O O . GLN A 1 171 ? -18.455 -5.336 16.413 1.00 73.00 171 GLN A O 1
ATOM 1385 N N . GLY A 1 172 ? -19.081 -4.656 14.344 1.00 57.50 172 GLY A N 1
ATOM 1386 C CA . GLY A 1 172 ? -19.927 -3.518 14.734 1.00 57.50 172 GLY A CA 1
ATOM 1387 C C . GLY A 1 172 ? -21.400 -3.894 14.809 1.00 57.50 172 GLY A C 1
ATOM 1388 O O . GLY A 1 172 ? -22.113 -3.253 15.610 1.00 57.50 172 GLY A O 1
#

InterPro domains:
  IPR002088 Protein prenyltransferase, alpha subunit [PF01239] (95-125)
  IPR002088 Protein prenyltransferase, alpha subunit [PF01239] (139-168)
  IPR002088 Protein prenyltransferase, alpha subunit [PS51147] (94-128)
  IPR002088 Protein prenyltransferase, alpha subunit [PS51147] (137-171)

Secondary structure (DSSP, 8-state):
--SS-HHHHHHHTTSHHHHHHHHHHHHHHHHHHHHHHHHHHS---S---HHHHHHHHHHHHHHHHHHHHH----HHHHHHHHHHHHHTTTTT--HHHHHHHHHHHHHH-TT-HHHHHHHHHHHHHIIIII---HHHHHHHHHHHHHHHHHH-TT-HHHHHHHHHHHHHHTT-